Protein AF-A0A286URD8-F1 (afdb_monomer_lite)

InterPro domains:
  IPR019192 Large ribosomal subunit protein mL40 [PF09812] (79-132)
  IPR042831 Large ribosomal subunit protein mL40, fungi [PTHR39150] (61-133)

Foldseek 3Di:
DDDDDDDDDDDDDDDPPPPPPPPPPPPPPDDDPDDDDDVVVVVVCCLVPPDPPDPDQDPVRPDDPCVVVVCCVVDVDPVSVVVVVVVVVVVVVVVVVVVVVVVVVVVVVVVVVLVVCCVVPVVVSVVVPDDDDPPDDDPVNVVVVVVVVVVCPPVVVVVVVVVD

Sequence (164 aa):
MMFLTVSSSSRSGLPIKSFRPCKIFTRNAGRKPTGHADPQNEIIRRVLYPSNLRNKETPTGTWRPDVGRALKKAIPSKQAHETIERAWLLHERHLRWKRDEEANRKFECMRKAMSELERIDPVLFKEANRVEDPRKRTDVETELLKTLKAYLSSPFVQFIVLTY

Structure (mmCIF, N/CA/C/O backbone):
data_AF-A0A286URD8-F1
#
_entry.id   AF-A0A286URD8-F1
#
loop_
_atom_site.group_PDB
_atom_site.id
_atom_site.type_symbol
_atom_site.label_atom_id
_atom_site.label_alt_id
_atom_site.label_comp_id
_atom_site.label_asym_id
_atom_site.label_entity_id
_atom_site.label_seq_id
_atom_site.pdbx_PDB_ins_code
_atom_site.Cartn_x
_atom_site.Cartn_y
_atom_site.Cartn_z
_atom_site.occupancy
_atom_site.B_iso_or_equiv
_atom_site.auth_seq_id
_atom_site.auth_comp_id
_atom_site.auth_asym_id
_atom_site.auth_atom_id
_atom_site.pdbx_PDB_model_num
ATOM 1 N N . MET A 1 1 ? -39.458 3.918 -16.887 1.00 38.59 1 MET A N 1
ATOM 2 C CA . MET A 1 1 ? -38.336 3.725 -17.830 1.00 38.59 1 MET A CA 1
ATOM 3 C C . MET A 1 1 ? -37.567 5.033 -17.917 1.00 38.59 1 MET A C 1
ATOM 5 O O . MET A 1 1 ? -38.095 5.982 -18.473 1.00 38.59 1 MET A O 1
ATOM 9 N N . MET A 1 2 ? -36.390 5.127 -17.295 1.00 42.62 2 MET A N 1
ATOM 10 C CA . MET A 1 2 ? -35.526 6.309 -17.396 1.00 42.62 2 MET A CA 1
ATOM 11 C C . MET A 1 2 ? -34.317 5.947 -18.259 1.00 42.62 2 MET A C 1
ATOM 13 O O . MET A 1 2 ? -33.511 5.104 -17.873 1.00 42.62 2 MET A O 1
ATOM 17 N N . PHE A 1 3 ? -34.235 6.548 -19.444 1.00 40.81 3 PHE A N 1
ATOM 18 C CA . PHE A 1 3 ? -33.069 6.475 -20.316 1.00 40.81 3 PHE A CA 1
ATOM 19 C C . PHE A 1 3 ? -32.018 7.461 -19.802 1.00 40.81 3 PHE A C 1
ATOM 21 O O . PHE A 1 3 ? -32.261 8.666 -19.785 1.00 40.81 3 PHE A O 1
ATOM 28 N N . LEU A 1 4 ? -30.857 6.959 -19.381 1.00 46.72 4 LEU A N 1
ATOM 29 C CA . LEU A 1 4 ? -29.690 7.798 -19.128 1.00 46.72 4 LEU A CA 1
ATOM 30 C C . LEU A 1 4 ? -28.939 8.001 -20.443 1.00 46.72 4 LEU A C 1
ATOM 32 O O . LEU A 1 4 ? -28.480 7.054 -21.080 1.00 46.72 4 LEU A O 1
ATOM 36 N N . THR A 1 5 ? -28.855 9.261 -20.849 1.00 46.75 5 THR A N 1
ATOM 37 C CA . THR A 1 5 ? -28.105 9.744 -22.001 1.00 46.75 5 THR A CA 1
ATOM 38 C C . THR A 1 5 ? -26.606 9.677 -21.699 1.00 46.75 5 THR A C 1
ATOM 40 O O . THR A 1 5 ? -26.118 10.224 -20.712 1.00 46.75 5 THR A O 1
ATOM 43 N N . VAL A 1 6 ? -25.850 8.978 -22.547 1.00 48.81 6 VAL A N 1
ATOM 44 C CA . VAL A 1 6 ? -24.386 8.917 -22.454 1.00 48.81 6 VAL A CA 1
ATOM 45 C C . VAL A 1 6 ? -23.812 10.128 -23.188 1.00 48.81 6 VAL A C 1
ATOM 47 O O . VAL A 1 6 ? -23.838 10.187 -24.415 1.00 48.81 6 VAL A O 1
ATOM 50 N N . SER A 1 7 ? -23.290 11.099 -22.436 1.00 43.19 7 SER A N 1
ATOM 51 C CA . SER A 1 7 ? -22.532 12.233 -22.976 1.00 43.19 7 SER A CA 1
ATOM 52 C C . SER A 1 7 ? -21.247 11.751 -23.653 1.00 43.19 7 SER A C 1
ATOM 54 O O . SER A 1 7 ? -20.285 11.342 -22.999 1.00 43.19 7 SER A O 1
ATOM 56 N N . SER A 1 8 ? -21.216 11.835 -24.981 1.00 45.12 8 SER A N 1
ATOM 57 C CA . SER A 1 8 ? -20.032 11.632 -25.810 1.00 45.12 8 SER A CA 1
ATOM 58 C C . SER A 1 8 ? -19.054 12.796 -25.627 1.00 45.12 8 SER A C 1
ATOM 60 O O . SER A 1 8 ? -19.205 13.856 -26.232 1.00 45.12 8 SER A O 1
ATOM 62 N N . SER A 1 9 ? -18.038 12.610 -24.785 1.00 41.75 9 SER A N 1
ATOM 63 C CA . SER A 1 9 ? -16.943 13.570 -24.652 1.00 41.75 9 SER A CA 1
ATOM 64 C C . SER A 1 9 ? -15.924 13.334 -25.770 1.00 41.75 9 SER A C 1
ATOM 66 O O . SER A 1 9 ? -15.079 12.439 -25.708 1.00 41.75 9 SER A O 1
ATOM 68 N N . SER A 1 10 ? -16.052 14.125 -26.831 1.00 46.38 10 SER A N 1
ATOM 69 C CA . SER A 1 10 ? -15.124 14.224 -27.952 1.00 46.38 10 SER A CA 1
ATOM 70 C C . SER A 1 10 ? -13.738 14.656 -27.464 1.00 46.38 10 SER A C 1
ATOM 72 O O . SER A 1 10 ? -13.483 15.838 -27.239 1.00 46.38 10 SER A O 1
ATOM 74 N N . ARG A 1 11 ? -12.823 13.692 -27.302 1.00 49.22 11 ARG A N 1
ATOM 75 C CA . ARG A 1 11 ? -11.396 13.974 -27.108 1.00 49.22 11 ARG A CA 1
ATOM 76 C C . ARG A 1 11 ? -10.793 14.328 -28.460 1.00 49.22 11 ARG A C 1
ATOM 78 O O . ARG A 1 11 ? -10.484 13.449 -29.261 1.00 49.22 11 ARG A O 1
ATOM 85 N N . SER A 1 12 ? -10.656 15.625 -28.705 1.00 46.38 12 SER A N 1
ATOM 86 C CA . SER A 1 12 ? -9.842 16.167 -29.785 1.00 46.38 12 SER A CA 1
ATOM 87 C C . SER A 1 12 ? -8.437 15.561 -29.717 1.00 46.38 12 SER A C 1
ATOM 89 O O . SER A 1 12 ? -7.744 15.630 -28.699 1.00 46.38 12 SER A O 1
ATOM 91 N N . GLY A 1 13 ? -8.045 14.894 -30.803 1.00 46.22 13 GLY A N 1
ATOM 92 C CA . GLY A 1 13 ? -6.728 14.294 -30.950 1.00 46.22 13 GLY A CA 1
ATOM 93 C C . GLY A 1 13 ? -5.656 15.374 -30.899 1.00 46.22 13 GLY A C 1
ATOM 94 O O . GLY A 1 13 ? -5.596 16.246 -31.764 1.00 46.22 13 GLY A O 1
ATOM 95 N N . LEU A 1 14 ? -4.799 15.317 -29.882 1.00 52.09 14 LEU A N 1
ATOM 96 C CA . LEU A 1 14 ? -3.580 16.111 -29.870 1.00 52.09 14 LEU A CA 1
ATOM 97 C C . LEU A 1 14 ? -2.625 15.544 -30.931 1.00 52.09 14 LEU A C 1
ATOM 99 O O . LEU A 1 14 ? -2.430 14.325 -30.977 1.00 52.09 14 LEU A O 1
ATOM 103 N N . PRO A 1 15 ? -2.017 16.391 -31.779 1.00 51.84 15 PRO A N 1
ATOM 104 C CA . PRO A 1 15 ? -1.111 15.921 -32.812 1.00 51.84 15 PRO A CA 1
ATOM 105 C C . PRO A 1 15 ? 0.085 15.226 -32.162 1.00 51.84 15 PRO A C 1
ATOM 107 O O . PRO A 1 15 ? 0.726 15.772 -31.258 1.00 51.84 15 PRO A O 1
ATOM 110 N N . ILE A 1 16 ? 0.383 14.013 -32.637 1.00 53.53 16 ILE A N 1
ATOM 111 C CA . ILE A 1 16 ? 1.586 13.256 -32.285 1.00 53.53 16 ILE A CA 1
ATOM 112 C C . ILE A 1 16 ? 2.779 14.103 -32.725 1.00 53.53 16 ILE A C 1
ATOM 114 O O . ILE A 1 16 ? 3.174 14.114 -33.890 1.00 53.53 16 ILE A O 1
ATOM 118 N N . LYS A 1 17 ? 3.336 14.863 -31.781 1.00 51.38 17 LYS A N 1
ATOM 119 C CA . LYS A 1 17 ? 4.580 15.597 -31.973 1.00 51.38 17 LYS A CA 1
ATOM 120 C C . LYS A 1 17 ? 5.661 14.552 -32.209 1.00 51.38 17 LYS A C 1
ATOM 122 O O . LYS A 1 17 ? 6.013 13.802 -31.302 1.00 51.38 17 LYS A O 1
ATOM 127 N N . SER A 1 18 ? 6.170 14.486 -33.438 1.00 51.09 18 SER A N 1
ATOM 128 C CA . SER A 1 18 ? 7.400 13.765 -33.745 1.00 51.09 18 SER A CA 1
ATOM 129 C C . SER A 1 18 ? 8.447 14.166 -32.706 1.00 51.09 18 SER A C 1
ATOM 131 O O . SER A 1 18 ? 8.739 15.361 -32.583 1.00 51.09 18 SER A O 1
ATOM 133 N N . PHE A 1 19 ? 8.994 13.204 -31.962 1.00 47.72 19 PHE A N 1
ATOM 134 C CA . PHE A 1 19 ? 10.151 13.431 -31.101 1.00 47.72 19 PHE A CA 1
ATOM 135 C C . PHE A 1 19 ? 11.348 13.767 -31.995 1.00 47.72 19 PHE A C 1
ATOM 137 O O . PHE A 1 19 ? 12.169 12.919 -32.333 1.00 47.72 19 PHE A O 1
ATOM 144 N N . ARG A 1 20 ? 11.441 15.030 -32.414 1.00 51.72 20 ARG A N 1
ATOM 145 C CA . ARG A 1 20 ? 12.720 15.615 -32.783 1.00 51.72 20 ARG A CA 1
ATOM 146 C C . ARG A 1 20 ? 13.447 15.813 -31.457 1.00 51.72 20 ARG A C 1
ATOM 148 O O . ARG A 1 20 ? 12.916 16.547 -30.621 1.00 51.72 20 ARG A O 1
ATOM 155 N N . PRO A 1 21 ? 14.601 15.166 -31.214 1.00 51.78 21 PRO A N 1
ATOM 156 C CA . PRO A 1 21 ? 15.389 15.494 -30.041 1.00 51.78 21 PRO A CA 1
ATOM 157 C C . PRO A 1 21 ? 15.662 16.992 -30.109 1.00 51.78 21 PRO A C 1
ATOM 159 O O . PRO A 1 21 ? 16.216 17.491 -31.093 1.00 51.78 21 PRO A O 1
ATOM 162 N N . CYS A 1 22 ? 15.178 17.715 -29.102 1.00 42.69 22 CYS A N 1
ATOM 163 C CA . CYS A 1 22 ? 15.427 19.134 -28.980 1.00 42.69 22 CYS A CA 1
ATOM 164 C C . CYS A 1 22 ? 16.943 19.266 -28.834 1.00 42.69 22 CYS A C 1
ATOM 166 O O . CYS A 1 22 ? 17.502 18.939 -27.786 1.00 42.69 22 CYS A O 1
ATOM 168 N N . LYS A 1 23 ? 17.632 19.660 -29.912 1.00 51.75 23 LYS A N 1
ATOM 169 C CA . LYS A 1 23 ? 19.014 20.118 -29.818 1.00 51.75 23 LYS A CA 1
ATOM 170 C C . LYS A 1 23 ? 18.930 21.403 -29.011 1.00 51.75 23 LYS A C 1
ATOM 172 O O . LYS A 1 23 ? 18.685 22.469 -29.569 1.00 51.75 23 LYS A O 1
ATOM 177 N N . ILE A 1 24 ? 19.049 21.282 -27.692 1.00 45.44 24 ILE A N 1
ATOM 178 C CA . ILE A 1 24 ? 19.286 22.424 -26.824 1.00 45.44 24 ILE A CA 1
ATOM 179 C C . ILE A 1 24 ? 20.651 22.939 -27.264 1.00 45.44 24 ILE A C 1
ATOM 181 O O . ILE A 1 24 ? 21.691 22.418 -26.868 1.00 45.44 24 ILE A O 1
ATOM 185 N N . PHE A 1 25 ? 20.645 23.910 -28.176 1.00 46.88 25 PHE A N 1
ATOM 186 C CA . PHE A 1 25 ? 21.812 24.728 -28.423 1.00 46.88 25 PHE A CA 1
ATOM 187 C C . PHE A 1 25 ? 22.050 25.468 -27.117 1.00 46.88 25 PHE A C 1
ATOM 189 O O . PHE A 1 25 ? 21.331 26.412 -26.791 1.00 46.88 25 PHE A O 1
ATOM 196 N N . THR A 1 26 ? 23.029 25.011 -26.341 1.00 53.56 26 THR A N 1
ATOM 197 C CA . THR A 1 26 ? 23.605 25.809 -25.268 1.00 53.56 26 THR A CA 1
ATOM 198 C C . THR A 1 26 ? 24.193 27.046 -25.937 1.00 53.56 26 THR A C 1
ATOM 200 O O . THR A 1 26 ? 25.320 27.034 -26.430 1.00 53.56 26 THR A O 1
ATOM 203 N N . ARG A 1 27 ? 23.387 28.106 -26.055 1.00 45.78 27 ARG A N 1
ATOM 204 C CA . ARG A 1 27 ? 23.887 29.439 -26.360 1.00 45.78 27 ARG A CA 1
ATOM 205 C C . ARG A 1 27 ? 24.782 29.797 -25.185 1.00 45.78 27 ARG A C 1
ATOM 207 O O . ARG A 1 27 ? 24.289 30.076 -24.098 1.00 45.78 27 ARG A O 1
ATOM 214 N N . ASN A 1 28 ? 26.091 29.736 -25.406 1.00 51.06 28 ASN A N 1
ATOM 215 C CA . ASN A 1 28 ? 27.096 30.255 -24.490 1.00 51.06 28 ASN A CA 1
ATOM 216 C C . ASN A 1 28 ? 26.964 31.784 -24.473 1.00 51.06 28 ASN A C 1
ATOM 218 O O . ASN A 1 28 ? 27.736 32.501 -25.104 1.00 51.06 28 ASN A O 1
ATOM 222 N N . ALA A 1 29 ? 25.919 32.287 -23.822 1.00 45.09 29 ALA A N 1
ATOM 223 C CA . ALA A 1 29 ? 25.736 33.703 -23.596 1.00 45.09 29 ALA A CA 1
ATOM 224 C C . ALA A 1 29 ? 26.646 34.114 -22.434 1.00 45.09 29 ALA A C 1
ATOM 226 O O . ALA A 1 29 ? 26.348 33.862 -21.271 1.00 45.09 29 ALA A O 1
ATOM 227 N N . GLY A 1 30 ? 27.775 34.730 -22.788 1.00 50.31 30 GLY A N 1
ATOM 228 C CA . GLY A 1 30 ? 28.504 35.652 -21.926 1.00 50.31 30 GLY A CA 1
ATOM 229 C C . GLY A 1 30 ? 29.391 35.032 -20.848 1.00 50.31 30 GLY A C 1
ATOM 230 O O . GLY A 1 30 ? 29.070 35.093 -19.666 1.00 50.31 30 GLY A O 1
ATOM 231 N N . ARG A 1 31 ? 30.598 34.589 -21.214 1.00 48.91 31 ARG A N 1
ATOM 232 C CA . ARG A 1 31 ? 31.754 34.748 -20.318 1.00 48.91 31 ARG A CA 1
ATOM 233 C C . ARG A 1 31 ? 33.022 34.985 -21.129 1.00 48.91 31 ARG A C 1
ATOM 235 O O . ARG A 1 31 ? 33.365 34.197 -22.004 1.00 48.91 31 ARG A O 1
ATOM 242 N N . LYS A 1 32 ? 33.677 36.113 -20.846 1.00 46.66 32 LYS A N 1
ATOM 243 C CA . LYS A 1 32 ? 35.001 36.480 -21.365 1.00 46.66 32 LYS A CA 1
ATOM 244 C C . LYS A 1 32 ? 35.990 35.338 -21.053 1.00 46.66 32 LYS A C 1
ATOM 246 O O . LYS A 1 32 ? 35.903 34.791 -19.952 1.00 46.66 32 LYS A O 1
ATOM 251 N N . PRO A 1 33 ? 36.912 34.969 -21.961 1.00 52.16 33 PRO A N 1
ATOM 252 C CA . PRO A 1 33 ? 37.893 33.921 -21.711 1.00 52.16 33 PRO A CA 1
ATOM 253 C C . PRO A 1 33 ? 39.001 34.479 -20.813 1.00 52.16 33 PRO A C 1
ATOM 255 O O . PRO A 1 33 ? 40.071 34.860 -21.272 1.00 52.16 33 PRO A O 1
ATOM 258 N N . THR A 1 34 ? 38.733 34.582 -19.517 1.00 47.94 34 THR A N 1
ATOM 259 C CA . THR A 1 34 ? 39.783 34.794 -18.521 1.00 47.94 34 THR A CA 1
ATOM 260 C C . THR A 1 34 ? 40.290 33.427 -18.089 1.00 47.94 34 THR A C 1
ATOM 262 O O . THR A 1 34 ? 39.542 32.683 -17.462 1.00 47.94 34 THR A O 1
ATOM 265 N N . GLY A 1 35 ? 41.516 33.122 -18.526 1.00 56.75 35 GLY A N 1
ATOM 266 C CA . GLY A 1 35 ? 42.457 32.109 -18.038 1.00 56.75 35 GLY A CA 1
ATOM 267 C C . GLY A 1 35 ? 41.891 30.889 -17.314 1.00 56.75 35 GLY A C 1
ATOM 268 O O . GLY A 1 35 ? 41.419 31.005 -16.194 1.00 56.75 35 GLY A O 1
ATOM 269 N N . HIS A 1 36 ? 42.041 29.721 -17.943 1.00 59.03 36 HIS A N 1
ATOM 270 C CA . HIS A 1 36 ? 42.023 28.399 -17.309 1.00 59.03 36 HIS A CA 1
ATOM 271 C C . HIS A 1 36 ? 40.852 28.155 -16.336 1.00 59.03 36 HIS A C 1
ATOM 273 O O . HIS A 1 36 ? 40.966 28.330 -15.127 1.00 59.03 36 HIS A O 1
ATOM 279 N N . ALA A 1 37 ? 39.713 27.680 -16.855 1.00 62.81 37 ALA A N 1
ATOM 280 C CA . ALA A 1 37 ? 38.712 27.064 -15.988 1.00 62.81 37 ALA A CA 1
ATOM 281 C C . ALA A 1 37 ? 39.390 25.941 -15.188 1.00 62.81 37 ALA A C 1
ATOM 283 O O . ALA A 1 37 ? 40.056 25.090 -15.786 1.00 62.81 37 ALA A O 1
ATOM 284 N N . ASP A 1 38 ? 39.251 25.955 -13.857 1.00 77.50 38 ASP A N 1
ATOM 285 C CA . ASP A 1 38 ? 39.828 24.907 -13.018 1.00 77.50 38 ASP A CA 1
ATOM 286 C C . ASP A 1 38 ? 39.414 23.534 -13.557 1.00 77.50 38 ASP A C 1
ATOM 288 O O . ASP A 1 38 ? 38.218 23.303 -13.797 1.00 77.50 38 ASP A O 1
ATOM 292 N N . PRO A 1 39 ? 40.358 22.593 -13.721 1.00 81.69 39 PRO A N 1
ATOM 293 C CA . PRO A 1 39 ? 40.053 21.268 -14.253 1.00 81.69 39 PRO A CA 1
ATOM 294 C C . PRO A 1 39 ? 38.986 20.556 -13.409 1.00 81.69 39 PRO A C 1
ATOM 296 O O . PRO A 1 39 ? 38.150 19.832 -13.946 1.00 81.69 39 PRO A O 1
ATOM 299 N N . GLN A 1 40 ? 38.933 20.836 -12.103 1.00 79.81 40 GLN A N 1
ATOM 300 C CA . GLN A 1 40 ? 37.893 20.341 -11.199 1.00 79.81 40 GLN A CA 1
ATOM 301 C C . GLN A 1 40 ? 36.497 20.868 -11.557 1.00 79.81 40 GLN A C 1
ATOM 303 O O . GLN A 1 40 ? 35.546 20.090 -11.619 1.00 79.81 40 GLN A O 1
ATOM 308 N N . ASN A 1 41 ? 36.365 22.158 -11.874 1.00 83.00 41 ASN A N 1
ATOM 309 C CA . ASN A 1 41 ? 35.087 22.762 -12.254 1.00 83.00 41 ASN A CA 1
ATOM 310 C C . ASN A 1 41 ? 34.567 22.210 -13.588 1.00 83.00 41 ASN A C 1
ATOM 312 O O . ASN A 1 41 ? 33.356 22.073 -13.781 1.00 83.00 41 ASN A O 1
ATOM 316 N N . GLU A 1 42 ? 35.459 21.850 -14.512 1.00 79.62 42 GLU A N 1
ATOM 317 C CA . GLU A 1 42 ? 35.067 21.152 -15.735 1.00 79.62 42 GLU A CA 1
ATOM 318 C C . GL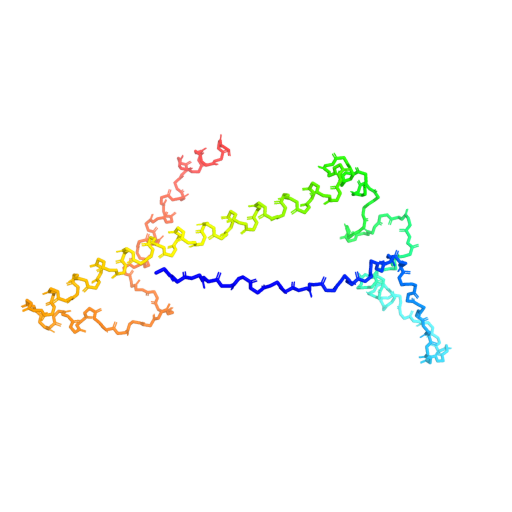U A 1 42 ? 34.654 19.700 -15.492 1.00 79.62 42 GLU A C 1
ATOM 320 O O . GLU A 1 42 ? 33.676 19.250 -16.088 1.00 79.62 42 GLU A O 1
ATOM 325 N N . ILE A 1 43 ? 35.358 18.974 -14.617 1.00 82.94 43 ILE A N 1
ATOM 326 C CA . ILE A 1 43 ? 35.004 17.599 -14.234 1.00 82.94 43 ILE A CA 1
ATOM 327 C C . ILE A 1 43 ? 33.624 17.581 -13.571 1.00 82.94 43 ILE A C 1
ATOM 329 O O . ILE A 1 43 ? 32.754 16.833 -14.010 1.00 82.94 43 ILE A O 1
ATOM 333 N N . ILE A 1 44 ? 33.381 18.460 -12.594 1.00 82.25 44 ILE A N 1
ATOM 334 C CA . ILE A 1 44 ? 32.084 18.588 -11.914 1.00 82.25 44 ILE A CA 1
ATOM 335 C C . ILE A 1 44 ? 30.978 18.899 -12.928 1.00 82.25 44 ILE A C 1
ATOM 337 O O . ILE A 1 44 ? 29.929 18.256 -12.922 1.00 82.25 44 ILE A O 1
ATOM 341 N N . ARG A 1 45 ? 31.220 19.824 -13.867 1.00 79.94 45 ARG A N 1
ATOM 342 C CA . ARG A 1 45 ? 30.249 20.154 -14.921 1.00 79.94 45 ARG A CA 1
ATOM 343 C C . ARG A 1 45 ? 29.957 18.959 -15.834 1.00 79.94 45 ARG A C 1
ATOM 345 O O . ARG A 1 45 ? 28.798 18.741 -16.171 1.00 79.94 45 ARG A O 1
ATOM 352 N N . ARG A 1 46 ? 30.977 18.179 -16.213 1.00 75.62 46 ARG A N 1
ATOM 353 C CA . ARG A 1 46 ? 30.831 16.967 -17.045 1.00 75.62 46 ARG A CA 1
ATOM 354 C C . ARG A 1 46 ? 30.098 15.836 -16.319 1.00 75.62 46 ARG A C 1
ATOM 356 O O . ARG A 1 46 ? 29.409 15.067 -16.981 1.00 75.62 46 ARG A O 1
ATOM 363 N N . VAL A 1 47 ? 30.242 15.734 -1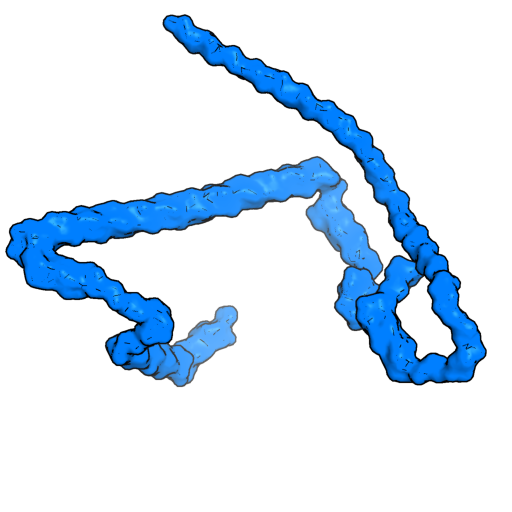4.998 1.00 78.81 47 VAL A N 1
ATOM 364 C CA . VAL A 1 47 ? 29.567 14.721 -14.169 1.00 78.81 47 VAL A CA 1
ATOM 365 C C . VAL A 1 47 ? 28.102 15.084 -13.924 1.00 78.81 47 VAL A C 1
ATOM 367 O O . VAL A 1 47 ? 27.233 14.234 -14.098 1.00 78.81 47 VAL A O 1
ATOM 370 N N . LEU A 1 48 ? 27.817 16.337 -13.556 1.00 78.88 48 LEU A N 1
ATOM 371 C CA . LEU A 1 48 ? 26.455 16.799 -13.256 1.00 78.88 48 LEU A CA 1
ATOM 372 C C . LEU A 1 48 ? 25.599 16.982 -14.514 1.00 78.88 48 LEU A C 1
ATOM 374 O O . LEU A 1 48 ? 24.393 16.752 -14.485 1.00 78.88 48 LEU A O 1
ATOM 378 N N . TYR A 1 49 ? 26.221 17.379 -15.624 1.00 76.38 49 TYR A N 1
ATOM 379 C CA . TYR A 1 49 ? 25.550 17.606 -16.900 1.00 76.38 49 TYR A CA 1
ATOM 380 C C . TYR A 1 49 ? 26.270 16.820 -17.999 1.00 76.38 49 TYR A C 1
ATOM 382 O O . TYR A 1 49 ? 26.982 17.410 -18.823 1.00 76.38 49 TYR A O 1
ATOM 390 N N . PRO A 1 50 ? 26.125 15.480 -18.020 1.00 69.75 50 PRO A N 1
ATOM 391 C CA . PRO A 1 50 ? 26.725 14.665 -19.062 1.00 69.75 50 PRO A CA 1
ATOM 392 C C . PRO A 1 50 ? 26.228 15.148 -20.428 1.00 69.75 50 PRO A C 1
ATOM 394 O O . PRO A 1 50 ? 25.035 15.365 -20.647 1.00 69.75 50 PRO A O 1
ATOM 397 N N . SER A 1 51 ? 27.153 15.353 -21.367 1.00 65.19 51 SER A N 1
ATOM 398 C CA . SER A 1 51 ? 26.808 15.788 -22.719 1.00 65.19 51 SER A CA 1
ATOM 399 C C . SER A 1 51 ? 25.975 14.698 -23.403 1.00 65.19 51 SER A C 1
ATOM 401 O O . SER A 1 51 ? 26.530 13.699 -23.860 1.00 65.19 51 SER A O 1
ATOM 403 N N . ASN A 1 52 ? 24.660 14.892 -23.509 1.00 59.34 52 ASN A N 1
ATOM 404 C CA . ASN A 1 52 ? 23.698 13.943 -24.098 1.00 59.34 52 ASN A CA 1
ATOM 405 C C . ASN A 1 52 ? 23.857 13.732 -25.629 1.00 59.34 52 ASN A C 1
ATOM 407 O O . ASN A 1 52 ? 22.909 13.368 -26.316 1.00 59.34 52 ASN A O 1
ATOM 411 N N . LEU A 1 53 ? 25.038 14.005 -26.197 1.00 55.62 53 LEU A N 1
ATOM 412 C CA . LEU A 1 53 ? 25.318 14.076 -27.638 1.00 55.62 53 LEU A CA 1
ATOM 413 C C . LEU A 1 53 ? 26.112 12.880 -28.190 1.00 55.62 53 LEU A C 1
ATOM 415 O O . LEU A 1 53 ? 26.549 12.929 -29.339 1.00 55.62 53 LEU A O 1
ATOM 419 N N . ARG A 1 54 ? 26.368 11.822 -27.412 1.00 54.88 54 ARG A N 1
ATOM 420 C CA . ARG A 1 54 ? 27.319 10.775 -27.820 1.00 54.88 54 ARG A CA 1
ATOM 421 C C . ARG A 1 54 ? 26.727 9.368 -27.836 1.00 54.88 54 ARG A C 1
ATOM 423 O O . ARG A 1 54 ? 26.152 8.913 -26.859 1.00 54.88 54 ARG A O 1
ATOM 430 N N . ASN A 1 55 ? 27.031 8.651 -28.921 1.00 56.91 55 ASN A N 1
ATOM 431 C CA . ASN A 1 55 ? 26.950 7.192 -29.091 1.00 56.91 55 ASN A CA 1
ATOM 432 C C . ASN A 1 55 ? 27.980 6.442 -28.211 1.00 56.91 55 ASN A C 1
ATOM 434 O O . ASN A 1 55 ? 28.600 5.484 -28.663 1.00 56.91 55 ASN A O 1
ATOM 438 N N . LYS A 1 56 ? 28.253 6.927 -26.996 1.00 58.50 56 LYS A N 1
ATOM 439 C CA . LYS A 1 56 ? 29.162 6.300 -26.030 1.00 58.50 56 LYS A CA 1
ATOM 440 C C . LYS A 1 56 ? 28.420 6.150 -24.711 1.00 58.50 56 LYS A C 1
ATOM 442 O O . LYS A 1 56 ? 27.632 7.024 -24.354 1.00 58.50 56 LYS A O 1
ATOM 447 N N . GLU A 1 57 ? 28.664 5.047 -24.021 1.00 59.53 57 GLU A N 1
ATOM 448 C CA . GLU A 1 57 ? 28.083 4.775 -22.709 1.00 59.53 57 GLU A CA 1
ATOM 449 C C . GLU A 1 57 ? 28.431 5.907 -21.741 1.00 59.53 57 GLU A C 1
ATOM 451 O O . GLU A 1 57 ? 29.585 6.333 -21.636 1.00 59.53 57 GLU A O 1
ATOM 456 N N . THR A 1 58 ? 27.419 6.451 -21.067 1.00 58.44 58 THR A N 1
ATOM 457 C CA . THR A 1 58 ? 27.658 7.453 -20.025 1.00 58.44 58 THR A CA 1
ATOM 458 C C . THR A 1 58 ? 28.241 6.767 -18.791 1.00 58.44 58 THR A C 1
ATOM 460 O O . THR A 1 58 ? 27.695 5.738 -18.388 1.00 58.44 58 THR A O 1
ATOM 463 N N . PRO A 1 59 ? 29.252 7.352 -18.123 1.00 61.34 59 PRO A N 1
ATOM 464 C CA . PRO A 1 59 ? 29.864 6.763 -16.926 1.00 61.34 59 PRO A CA 1
ATOM 465 C C . PRO A 1 59 ? 28.868 6.591 -15.765 1.00 61.34 59 PRO A C 1
ATOM 467 O O . PRO A 1 59 ? 29.025 5.697 -14.944 1.00 61.34 59 PRO A O 1
ATOM 470 N N . THR A 1 60 ? 27.800 7.390 -15.733 1.00 59.75 60 THR A N 1
ATOM 471 C CA . THR A 1 60 ? 26.718 7.325 -14.734 1.00 59.75 60 THR A CA 1
ATOM 472 C C . THR A 1 60 ? 25.619 6.308 -15.099 1.00 59.75 60 THR A C 1
ATOM 474 O O . THR A 1 60 ? 24.611 6.203 -14.411 1.00 59.75 60 THR A O 1
ATOM 477 N N . GLY A 1 61 ? 25.773 5.562 -16.201 1.00 61.12 61 GLY A N 1
ATOM 478 C CA . GLY A 1 61 ? 24.843 4.503 -16.615 1.00 61.12 61 GLY A CA 1
ATOM 479 C C . GLY A 1 61 ? 23.494 4.971 -17.181 1.00 61.12 61 GLY A C 1
ATOM 480 O O . GLY A 1 61 ? 22.676 4.127 -17.536 1.00 61.12 61 GLY A O 1
ATOM 481 N N . THR A 1 62 ? 23.265 6.283 -17.304 1.00 62.59 62 THR A N 1
ATOM 482 C CA . THR A 1 62 ? 22.010 6.889 -17.785 1.00 62.59 62 THR A CA 1
ATOM 483 C C . THR A 1 62 ? 21.679 6.538 -19.242 1.00 62.59 62 THR A C 1
ATOM 485 O O . THR A 1 62 ? 20.511 6.395 -19.592 1.00 62.59 62 THR A O 1
ATOM 488 N N . TRP A 1 63 ? 22.688 6.379 -20.101 1.00 65.19 63 TRP A N 1
ATOM 489 C CA . TRP A 1 63 ? 22.531 5.995 -21.503 1.00 65.19 63 TRP A CA 1
ATOM 490 C C . TRP A 1 63 ? 23.339 4.732 -21.811 1.00 65.19 63 TRP A C 1
ATOM 492 O O . TRP A 1 63 ? 24.571 4.737 -21.736 1.00 65.19 63 TRP A O 1
ATOM 502 N N . ARG A 1 64 ? 22.633 3.656 -22.180 1.00 68.81 64 ARG A N 1
ATOM 503 C CA . ARG A 1 64 ? 23.196 2.375 -22.631 1.00 68.81 64 ARG A CA 1
ATOM 504 C C . ARG A 1 64 ? 22.704 2.080 -24.054 1.00 68.81 64 ARG A C 1
ATOM 506 O O . ARG A 1 64 ? 21.490 2.113 -24.274 1.00 68.81 64 ARG A O 1
ATOM 513 N N . PRO A 1 65 ? 23.591 1.760 -25.012 1.00 72.94 65 PRO A N 1
ATOM 514 C CA . PRO A 1 65 ? 23.200 1.504 -26.402 1.00 72.94 65 PRO A CA 1
ATOM 515 C C . PRO A 1 65 ? 22.286 0.273 -26.540 1.00 72.94 65 PRO A C 1
ATOM 517 O O . PRO A 1 65 ? 21.415 0.237 -27.411 1.00 72.94 65 PRO A O 1
ATOM 520 N N . ASP A 1 66 ? 22.412 -0.692 -25.626 1.00 79.12 66 ASP A N 1
ATOM 521 C CA . ASP A 1 66 ? 21.641 -1.938 -25.639 1.00 79.12 66 ASP A CA 1
ATOM 522 C C . ASP A 1 66 ? 20.181 -1.768 -25.219 1.00 79.12 66 ASP A C 1
ATOM 524 O O . ASP A 1 66 ? 19.336 -2.582 -25.590 1.00 79.12 66 ASP A O 1
ATOM 528 N N . VAL A 1 67 ? 19.850 -0.701 -24.484 1.00 79.81 67 VAL A N 1
ATOM 529 C CA . VAL A 1 67 ? 18.495 -0.492 -23.947 1.00 79.81 67 VAL A CA 1
ATOM 530 C C . VAL A 1 67 ? 17.483 -0.342 -25.074 1.00 79.81 67 VAL A C 1
ATOM 532 O O . VAL A 1 67 ? 16.414 -0.937 -25.014 1.00 79.81 67 VAL A O 1
ATOM 535 N N . GLY A 1 68 ? 17.827 0.357 -26.158 1.00 79.81 68 GLY A N 1
ATOM 536 C CA . GLY A 1 68 ? 16.940 0.467 -27.318 1.00 79.81 68 GLY A CA 1
ATOM 537 C C . GLY A 1 68 ? 16.663 -0.883 -27.992 1.00 79.81 68 GLY A C 1
ATOM 538 O O . GLY A 1 68 ? 15.541 -1.135 -28.434 1.00 79.81 68 GLY A O 1
ATOM 539 N N .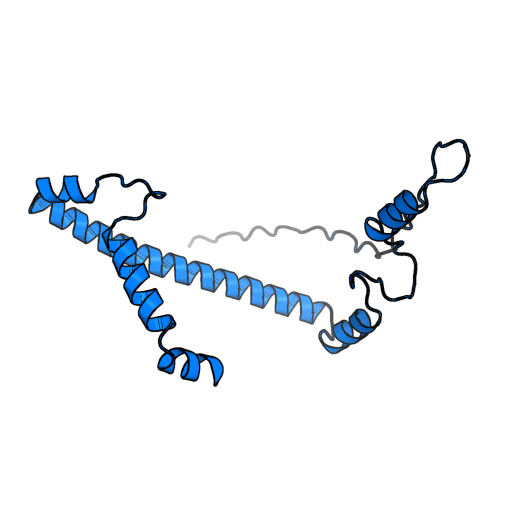 ARG A 1 69 ? 17.664 -1.773 -28.049 1.00 83.19 69 ARG A N 1
ATOM 540 C CA . ARG A 1 69 ? 17.520 -3.126 -28.612 1.00 83.19 69 ARG A CA 1
ATOM 541 C C . ARG A 1 69 ? 16.727 -4.037 -27.676 1.00 83.19 69 ARG A C 1
ATOM 543 O O . ARG A 1 69 ? 15.845 -4.758 -28.135 1.00 83.19 69 ARG A O 1
ATOM 550 N N . ALA A 1 70 ? 17.006 -3.967 -26.378 1.00 84.44 70 ALA A N 1
ATOM 551 C CA . ALA A 1 70 ? 16.311 -4.720 -25.343 1.00 84.44 70 ALA A CA 1
ATOM 552 C C . ALA A 1 70 ? 14.833 -4.315 -25.242 1.00 84.44 70 ALA A C 1
ATOM 554 O O . ALA A 1 70 ? 13.969 -5.186 -25.218 1.00 84.44 70 ALA A O 1
ATOM 555 N N . LEU A 1 71 ? 14.530 -3.012 -25.284 1.00 83.69 71 LEU A N 1
ATOM 556 C CA . LEU A 1 71 ? 13.159 -2.499 -25.272 1.00 83.69 71 LEU A CA 1
ATOM 557 C C . LEU A 1 71 ? 12.365 -2.976 -26.487 1.00 83.69 71 LEU A C 1
ATOM 559 O O . LEU A 1 71 ? 11.245 -3.438 -26.321 1.00 83.69 71 LEU A O 1
ATOM 563 N N . LYS A 1 72 ? 12.946 -2.940 -27.693 1.00 84.75 72 LYS A N 1
ATOM 564 C CA . LYS A 1 72 ? 12.288 -3.472 -28.903 1.00 84.75 72 LYS A CA 1
ATOM 565 C C . LYS A 1 72 ? 12.060 -4.986 -28.844 1.00 84.75 72 LYS A C 1
ATOM 567 O O . LYS A 1 72 ? 11.087 -5.471 -29.405 1.00 84.75 72 LYS A O 1
ATOM 572 N N . LYS A 1 73 ? 12.953 -5.734 -28.184 1.00 86.44 73 LYS A N 1
ATOM 573 C CA . LYS A 1 73 ? 12.795 -7.182 -27.972 1.00 86.44 73 LYS A CA 1
ATOM 574 C C . LYS A 1 73 ? 11.693 -7.490 -26.953 1.00 86.44 73 LYS A C 1
ATOM 576 O O . LYS A 1 73 ? 10.943 -8.437 -27.150 1.00 86.44 73 LYS A O 1
ATOM 581 N N . ALA A 1 74 ? 11.615 -6.712 -25.876 1.00 85.19 74 ALA A N 1
ATOM 582 C CA . ALA A 1 74 ? 10.634 -6.896 -24.809 1.00 85.19 74 ALA A CA 1
ATOM 583 C C . ALA A 1 74 ? 9.239 -6.368 -25.184 1.00 85.19 74 ALA A C 1
ATOM 585 O O . ALA A 1 74 ? 8.231 -6.930 -24.766 1.00 85.19 74 ALA A O 1
ATOM 586 N N . ILE A 1 75 ? 9.176 -5.294 -25.974 1.00 84.31 75 ILE A N 1
ATOM 587 C CA . ILE A 1 75 ? 7.946 -4.605 -26.363 1.00 84.31 75 ILE A CA 1
ATOM 588 C C . ILE A 1 75 ? 7.863 -4.586 -27.895 1.00 84.31 75 ILE A C 1
ATOM 590 O O . ILE A 1 75 ? 8.492 -3.740 -28.537 1.00 84.31 75 ILE A O 1
ATOM 594 N N . PRO A 1 76 ? 7.069 -5.486 -28.501 1.00 82.25 76 PRO A N 1
ATOM 595 C CA . PRO A 1 76 ? 6.988 -5.601 -29.955 1.00 82.25 76 PRO A CA 1
ATOM 596 C C . PRO A 1 76 ? 6.225 -4.435 -30.605 1.00 82.25 76 PRO A C 1
ATOM 598 O O . PRO A 1 76 ? 6.511 -4.080 -31.747 1.00 82.25 76 PRO A O 1
ATOM 601 N N . SER A 1 77 ? 5.261 -3.817 -29.902 1.00 90.19 77 SER A N 1
ATOM 602 C CA . SER A 1 77 ? 4.463 -2.698 -30.423 1.00 90.19 77 SER A CA 1
ATOM 603 C C . SER A 1 77 ? 4.051 -1.691 -29.343 1.00 90.19 77 SER A C 1
ATOM 605 O O . SER A 1 77 ? 3.922 -2.023 -28.163 1.00 90.19 77 SER A O 1
ATOM 607 N N . LYS A 1 78 ?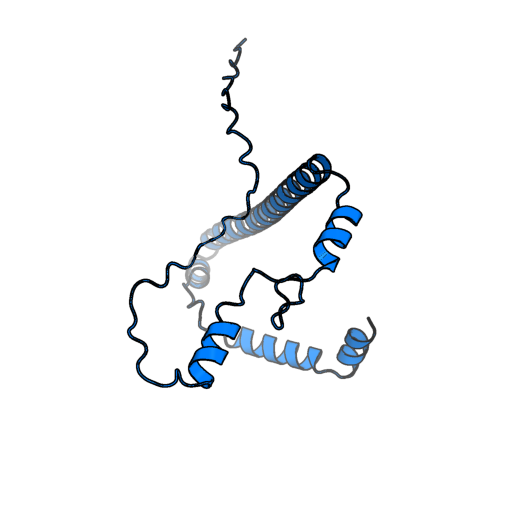 3.781 -0.445 -29.760 1.00 88.62 78 LYS A N 1
ATOM 608 C CA . LYS A 1 78 ? 3.274 0.615 -28.870 1.00 88.62 78 LYS A CA 1
ATOM 609 C C . LYS A 1 78 ? 1.922 0.244 -28.248 1.00 88.62 78 LYS A C 1
ATOM 611 O O . LYS A 1 78 ? 1.689 0.493 -27.073 1.00 88.62 78 LYS A O 1
ATOM 616 N N . GLN A 1 79 ? 1.055 -0.402 -29.022 1.00 91.75 79 GLN A N 1
ATOM 617 C CA . GLN A 1 79 ? -0.253 -0.851 -28.549 1.00 91.75 79 GLN A CA 1
ATOM 618 C C . GLN A 1 79 ? -0.135 -1.924 -27.455 1.00 91.75 79 GLN A C 1
ATOM 620 O O . GLN A 1 79 ? -0.912 -1.914 -26.498 1.00 91.75 79 GLN A O 1
ATOM 625 N N . ALA A 1 80 ? 0.843 -2.832 -27.569 1.00 91.75 80 ALA A N 1
ATOM 626 C CA . ALA A 1 80 ? 1.115 -3.830 -26.537 1.00 91.75 80 ALA A CA 1
ATOM 627 C C . ALA A 1 80 ? 1.568 -3.159 -25.233 1.00 91.75 80 ALA A C 1
ATOM 629 O O . ALA A 1 80 ? 1.033 -3.472 -24.174 1.00 91.75 80 ALA A O 1
ATOM 630 N N . HIS A 1 81 ? 2.471 -2.179 -25.321 1.00 91.56 81 HIS A N 1
ATOM 631 C CA . HIS A 1 81 ? 2.901 -1.382 -24.172 1.00 91.56 81 HIS A CA 1
ATOM 632 C C . HIS A 1 81 ? 1.730 -0.686 -23.469 1.00 91.56 81 HIS A C 1
ATOM 634 O O . HIS A 1 81 ? 1.524 -0.909 -22.281 1.00 91.56 81 HIS A O 1
ATOM 640 N N . GLU A 1 82 ? 0.901 0.054 -24.210 1.00 94.69 82 GLU A N 1
ATOM 641 C CA . GLU A 1 82 ? -0.272 0.743 -23.648 1.00 94.69 82 GLU A CA 1
ATOM 642 C C . GLU A 1 82 ? -1.260 -0.237 -22.989 1.00 94.69 82 GLU A C 1
ATOM 644 O O . GLU A 1 82 ? -1.931 0.088 -22.011 1.00 94.69 82 GLU A O 1
ATOM 649 N N . THR A 1 83 ? -1.369 -1.457 -23.515 1.00 95.88 83 THR A N 1
ATOM 650 C CA . THR A 1 83 ? -2.256 -2.484 -22.955 1.00 95.88 83 THR A CA 1
ATOM 651 C C . THR A 1 83 ? -1.701 -3.064 -21.659 1.00 95.88 83 THR A C 1
ATOM 653 O O . THR A 1 83 ? -2.450 -3.187 -20.691 1.00 95.88 83 THR A O 1
ATOM 656 N N . ILE A 1 84 ? -0.399 -3.357 -21.619 1.00 94.00 84 ILE A N 1
ATOM 657 C CA . ILE A 1 84 ? 0.294 -3.811 -20.408 1.00 94.00 84 ILE A CA 1
ATOM 658 C C . ILE A 1 84 ? 0.189 -2.742 -19.315 1.00 94.00 84 ILE A C 1
ATOM 660 O O . ILE A 1 84 ? -0.183 -3.061 -18.189 1.00 94.00 84 ILE A O 1
ATOM 664 N N . GLU A 1 85 ? 0.426 -1.472 -19.649 1.00 95.31 85 GLU A N 1
ATOM 665 C CA . GLU A 1 85 ? 0.307 -0.364 -18.697 1.00 95.31 85 GLU A CA 1
ATOM 666 C C . GLU A 1 85 ? -1.111 -0.231 -18.142 1.00 95.31 85 GLU A C 1
ATOM 668 O O . GLU A 1 85 ? -1.298 -0.133 -16.929 1.00 95.31 85 GLU A O 1
ATOM 673 N N . ARG A 1 86 ? -2.135 -0.281 -19.003 1.00 97.50 86 ARG A N 1
ATOM 674 C CA . ARG A 1 86 ? -3.532 -0.229 -18.548 1.00 97.50 86 ARG A CA 1
ATOM 675 C C . ARG A 1 86 ? -3.879 -1.393 -17.624 1.00 97.50 86 ARG A C 1
ATOM 677 O O . ARG A 1 86 ? -4.534 -1.173 -16.607 1.00 97.50 86 ARG A O 1
ATOM 684 N N . ALA A 1 87 ? -3.448 -2.608 -17.962 1.00 97.50 87 ALA A N 1
ATOM 685 C CA . ALA A 1 87 ? -3.676 -3.788 -17.133 1.00 97.50 87 ALA A CA 1
ATOM 686 C C . ALA A 1 87 ? -2.975 -3.663 -15.772 1.00 97.50 87 ALA A C 1
ATOM 688 O O . ALA A 1 87 ? -3.577 -3.964 -14.741 1.00 97.50 87 ALA A O 1
ATOM 689 N N . TRP A 1 88 ? -1.742 -3.155 -15.758 1.00 96.94 88 TRP A N 1
ATOM 690 C CA . TRP A 1 88 ? -0.978 -2.923 -14.537 1.00 96.94 88 TRP A CA 1
ATOM 691 C C . TRP A 1 88 ? -1.636 -1.879 -13.628 1.00 96.94 88 TRP A C 1
ATOM 693 O O . TRP A 1 88 ? -1.894 -2.153 -12.459 1.00 96.94 88 TRP A O 1
ATOM 703 N N . LEU A 1 89 ? -2.012 -0.719 -14.169 1.00 97.69 89 LEU A N 1
ATOM 704 C CA . LEU A 1 89 ? -2.693 0.330 -13.402 1.00 97.69 89 LEU A CA 1
ATOM 705 C C . LEU A 1 89 ? -4.048 -0.137 -12.849 1.00 97.69 89 LEU A C 1
ATOM 707 O O . LEU A 1 89 ? -4.453 0.255 -11.751 1.00 97.69 89 LEU A O 1
ATOM 711 N N . LEU A 1 90 ? -4.765 -0.981 -13.597 1.00 98.19 90 LEU A N 1
ATOM 712 C CA . LEU A 1 90 ? -5.995 -1.606 -13.117 1.00 98.19 90 LEU A CA 1
ATOM 713 C C . LEU A 1 90 ? -5.712 -2.584 -11.967 1.00 98.19 90 LEU A C 1
ATOM 715 O O . LEU A 1 90 ? -6.430 -2.579 -10.968 1.00 98.19 90 LEU A O 1
ATOM 719 N N . HIS A 1 91 ? -4.651 -3.385 -12.072 1.00 97.88 91 HIS A N 1
ATOM 720 C CA . HIS A 1 91 ? -4.228 -4.291 -11.008 1.00 97.88 91 HIS A CA 1
ATOM 721 C C . HIS A 1 91 ? -3.832 -3.537 -9.731 1.00 97.88 91 HIS A C 1
ATOM 723 O O . HIS A 1 91 ? -4.333 -3.859 -8.653 1.00 97.88 91 HIS A O 1
ATOM 729 N N . GLU A 1 92 ? -3.015 -2.488 -9.839 1.00 98.12 92 GLU A N 1
ATOM 730 C CA . GLU A 1 92 ? -2.642 -1.636 -8.703 1.00 98.12 92 GLU A CA 1
ATOM 731 C C . GLU A 1 92 ? -3.867 -1.010 -8.029 1.00 98.12 92 GLU A C 1
ATOM 733 O O . GLU A 1 92 ? -3.942 -0.939 -6.797 1.00 98.12 92 GLU A O 1
ATOM 738 N N . ARG A 1 93 ? -4.860 -0.592 -8.823 1.00 98.12 93 ARG A N 1
ATOM 739 C CA . ARG A 1 93 ? -6.138 -0.097 -8.303 1.00 98.12 93 ARG A CA 1
ATOM 740 C C . ARG A 1 93 ? -6.869 -1.172 -7.506 1.00 98.12 93 ARG A C 1
ATOM 742 O O . ARG A 1 93 ? -7.302 -0.892 -6.393 1.00 98.12 93 ARG A O 1
ATOM 749 N N . HIS A 1 94 ? -6.977 -2.391 -8.033 1.00 98.31 94 HIS A N 1
ATOM 750 C CA . HIS A 1 94 ? -7.599 -3.500 -7.309 1.00 98.31 94 HIS A CA 1
ATOM 751 C C . HIS A 1 94 ? -6.845 -3.845 -6.021 1.00 98.31 94 HIS A C 1
ATOM 753 O O . HIS A 1 94 ? -7.477 -4.115 -5.004 1.00 98.31 94 HIS A O 1
ATOM 759 N N . LEU A 1 95 ? -5.510 -3.795 -6.024 1.00 98.06 95 LEU A N 1
ATOM 760 C CA . LEU A 1 95 ? -4.714 -3.991 -4.809 1.00 98.06 95 LEU A CA 1
ATOM 761 C C . LEU A 1 95 ? -4.991 -2.913 -3.762 1.00 98.06 95 LEU A C 1
ATOM 763 O O . LEU A 1 95 ? -5.053 -3.223 -2.574 1.00 98.06 95 LEU A O 1
ATOM 767 N N . ARG A 1 96 ? -5.157 -1.657 -4.187 1.00 97.62 96 ARG A N 1
ATOM 768 C CA . ARG A 1 96 ? -5.546 -0.570 -3.285 1.00 97.62 96 ARG A CA 1
ATOM 769 C C . ARG A 1 96 ? -6.923 -0.835 -2.685 1.00 97.62 96 ARG A C 1
ATOM 771 O O . ARG A 1 96 ? -7.040 -0.848 -1.471 1.00 97.62 96 ARG A O 1
ATOM 778 N N . TRP A 1 97 ? -7.914 -1.156 -3.514 1.00 98.06 97 TRP A N 1
ATOM 779 C CA . TRP A 1 97 ? -9.269 -1.453 -3.045 1.00 98.06 97 TRP A CA 1
ATOM 780 C C . TRP A 1 97 ? -9.333 -2.636 -2.084 1.00 98.06 97 TRP A C 1
ATOM 782 O O . TRP A 1 97 ? -10.032 -2.550 -1.085 1.00 98.06 97 TRP A O 1
ATOM 792 N N . LYS A 1 98 ? -8.572 -3.708 -2.334 1.00 97.75 98 LYS A N 1
ATOM 793 C CA . LYS A 1 98 ? -8.483 -4.841 -1.402 1.00 97.75 98 LYS A CA 1
ATOM 794 C C . LYS A 1 98 ? -7.925 -4.418 -0.045 1.00 97.75 98 LYS A C 1
ATOM 796 O O . LYS A 1 98 ? -8.496 -4.762 0.983 1.00 97.75 98 LYS A O 1
ATOM 801 N N . ARG A 1 99 ? -6.840 -3.636 -0.039 1.00 97.81 99 ARG A N 1
ATOM 802 C CA . ARG A 1 99 ? -6.254 -3.107 1.202 1.00 97.81 99 ARG A CA 1
ATOM 803 C C . ARG A 1 99 ? -7.223 -2.185 1.942 1.00 97.81 99 ARG A C 1
ATOM 805 O O . ARG A 1 99 ? -7.340 -2.297 3.158 1.00 97.81 99 ARG A O 1
ATOM 812 N N . ASP A 1 100 ? -7.936 -1.329 1.217 1.00 97.81 100 ASP A N 1
ATOM 813 C CA . ASP A 1 100 ? -8.932 -0.422 1.793 1.00 97.81 100 ASP A CA 1
ATOM 814 C C . ASP A 1 100 ? -10.131 -1.201 2.357 1.00 97.81 100 ASP A C 1
ATOM 816 O O . ASP A 1 100 ? -10.609 -0.900 3.446 1.00 97.81 100 ASP A O 1
ATOM 820 N N . GLU A 1 101 ? -10.593 -2.249 1.670 1.00 98.00 101 GLU A N 1
ATOM 821 C CA . GLU A 1 101 ? -11.669 -3.118 2.151 1.00 98.00 101 GLU A CA 1
ATOM 822 C C . GLU A 1 101 ? -11.263 -3.870 3.424 1.00 98.00 101 GLU A C 1
ATOM 824 O O . GLU A 1 101 ? -12.019 -3.900 4.395 1.00 98.00 101 GLU A O 1
ATOM 829 N N . GLU A 1 102 ? -10.059 -4.442 3.461 1.00 97.50 102 GLU A N 1
ATOM 830 C CA . GLU A 1 102 ? -9.525 -5.088 4.662 1.00 97.50 102 GLU A CA 1
ATOM 831 C C . GLU A 1 102 ? -9.382 -4.101 5.828 1.00 97.50 102 GLU A C 1
ATOM 833 O O . GLU A 1 102 ? -9.738 -4.436 6.961 1.00 97.50 102 GLU A O 1
ATOM 838 N N . ALA 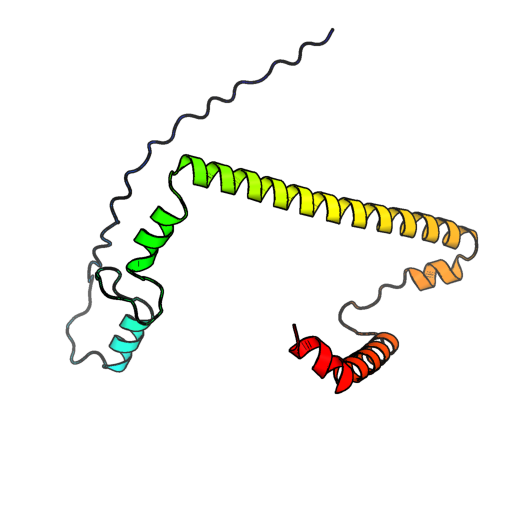A 1 103 ? -8.896 -2.884 5.566 1.00 97.12 103 ALA A N 1
ATOM 839 C CA . ALA A 1 103 ? -8.801 -1.827 6.568 1.00 97.12 103 ALA A CA 1
ATOM 840 C C . ALA A 1 103 ? -10.189 -1.429 7.093 1.00 97.12 103 ALA A C 1
ATOM 842 O O . ALA A 1 103 ? -10.383 -1.359 8.306 1.00 97.12 103 ALA A O 1
ATOM 843 N N . ASN A 1 104 ? -11.171 -1.270 6.204 1.00 98.00 104 ASN A N 1
ATOM 844 C CA . ASN A 1 104 ? -12.552 -0.962 6.568 1.00 98.00 104 ASN A CA 1
ATOM 845 C C . ASN A 1 104 ? -13.179 -2.076 7.412 1.00 98.00 104 ASN A C 1
ATOM 847 O O . ASN A 1 104 ? -13.811 -1.789 8.423 1.00 98.00 104 ASN A O 1
ATOM 851 N N . ARG A 1 105 ? -12.965 -3.353 7.065 1.00 97.75 105 ARG A N 1
ATOM 852 C CA . ARG A 1 105 ? -13.451 -4.491 7.867 1.00 97.75 105 ARG A CA 1
ATOM 853 C C . ARG A 1 105 ? -12.870 -4.477 9.282 1.00 97.75 105 ARG A C 1
ATOM 855 O O . ARG A 1 105 ? -13.608 -4.669 10.248 1.00 97.75 105 ARG A O 1
ATOM 862 N N . LYS A 1 106 ? -11.561 -4.231 9.412 1.00 97.12 106 LYS A N 1
ATOM 863 C CA . LYS A 1 106 ? -10.884 -4.124 10.716 1.00 97.12 106 LYS A CA 1
ATOM 864 C C . LYS A 1 106 ? -11.413 -2.937 11.519 1.00 97.12 106 LYS A C 1
ATOM 866 O O . LYS A 1 106 ? -11.711 -3.091 12.699 1.00 97.12 106 LYS A O 1
ATOM 871 N N . PHE A 1 107 ? -11.587 -1.791 10.867 1.00 97.50 107 PHE A N 1
ATOM 872 C CA . PHE A 1 107 ? -12.124 -0.584 11.487 1.00 97.50 107 PHE A CA 1
ATOM 873 C C . PHE A 1 107 ? -13.568 -0.770 11.966 1.00 97.50 107 PHE A C 1
ATOM 875 O O . PHE A 1 107 ? -13.894 -0.392 13.085 1.00 97.50 107 PHE A O 1
ATOM 882 N N . GLU A 1 108 ? -14.425 -1.411 11.170 1.00 97.81 108 GLU A N 1
ATOM 883 C CA . GLU A 1 108 ? -15.805 -1.719 11.557 1.00 97.81 108 GLU A CA 1
ATOM 884 C C . GLU A 1 108 ? -15.873 -2.658 12.763 1.00 97.81 108 GLU A C 1
ATOM 886 O O . GLU A 1 108 ? -16.666 -2.436 13.677 1.00 97.81 108 GLU A O 1
ATOM 891 N N . CYS A 1 109 ? -15.021 -3.686 12.797 1.00 97.50 109 CYS A N 1
ATOM 892 C CA . CYS A 1 109 ? -14.910 -4.576 13.951 1.00 97.50 109 CYS A CA 1
ATOM 893 C C . CYS A 1 109 ? -14.464 -3.810 15.208 1.00 97.50 109 CYS A C 1
ATOM 895 O O . CYS A 1 109 ? -15.116 -3.893 16.247 1.00 97.50 109 CYS A O 1
ATOM 897 N N . MET A 1 110 ? -13.412 -2.995 15.088 1.00 95.69 110 MET A N 1
ATOM 898 C CA . MET A 1 110 ? -12.906 -2.148 16.171 1.00 95.69 110 MET A CA 1
ATOM 899 C C . MET A 1 110 ? -13.977 -1.180 16.684 1.00 95.69 110 MET A C 1
ATOM 901 O O . MET A 1 110 ? -14.171 -1.054 17.889 1.00 95.69 110 MET A O 1
ATOM 905 N N . ARG A 1 111 ? -14.714 -0.527 15.779 1.00 96.62 111 ARG A N 1
ATOM 906 C CA . ARG A 1 111 ? -15.792 0.402 16.131 1.00 96.62 111 ARG A CA 1
ATOM 907 C C . ARG A 1 111 ? -16.894 -0.297 16.920 1.00 96.62 111 ARG A C 1
ATOM 909 O O . ARG A 1 111 ? -17.319 0.229 17.942 1.00 96.62 111 ARG A O 1
ATOM 916 N N . LYS A 1 112 ? -17.327 -1.483 16.476 1.00 97.31 112 LYS A N 1
ATOM 917 C CA . LYS A 1 112 ? -18.321 -2.292 17.199 1.00 97.31 112 LYS A CA 1
ATOM 918 C C . LYS A 1 112 ? -17.837 -2.649 18.602 1.00 97.31 112 LYS A C 1
ATOM 920 O O . LYS A 1 112 ? -18.566 -2.405 19.556 1.00 97.31 112 LYS A O 1
ATOM 925 N N . ALA A 1 113 ? -16.603 -3.138 18.724 1.00 96.06 113 ALA A N 1
ATOM 926 C CA . ALA A 1 113 ? -16.008 -3.476 20.014 1.00 96.06 113 ALA A CA 1
ATOM 927 C C . ALA A 1 113 ? -15.941 -2.260 20.957 1.00 96.06 113 ALA A C 1
ATOM 929 O O . ALA A 1 113 ? -16.314 -2.3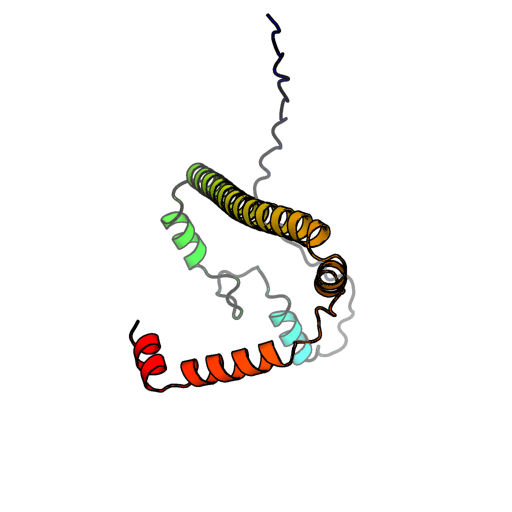63 22.120 1.00 96.06 113 ALA A O 1
ATOM 930 N N . MET A 1 114 ? -15.544 -1.087 20.454 1.00 95.50 114 MET A N 1
ATOM 931 C CA . MET A 1 114 ? -15.499 0.143 21.256 1.00 95.50 114 MET A CA 1
ATOM 932 C C . MET A 1 114 ? -16.893 0.616 21.689 1.00 95.50 114 MET A C 1
ATOM 934 O O . MET A 1 114 ? -17.057 1.043 22.828 1.00 95.50 114 MET A O 1
ATOM 938 N N . SER A 1 115 ? -17.907 0.501 20.823 1.00 95.81 115 SER A N 1
ATOM 939 C CA . SER A 1 115 ? -19.298 0.813 21.183 1.00 95.81 115 SER A CA 1
ATOM 940 C C . SER A 1 115 ? -19.879 -0.147 22.224 1.00 95.81 115 SER A C 1
ATOM 942 O O . SER A 1 115 ? -20.725 0.253 23.020 1.00 95.81 115 SER A O 1
ATOM 944 N N . GLU A 1 116 ? -19.471 -1.417 22.221 1.00 96.38 116 GLU A N 1
ATOM 945 C CA . GLU A 1 116 ? -19.840 -2.370 23.273 1.00 96.38 116 GLU A CA 1
ATOM 946 C C . GLU A 1 116 ? -19.116 -2.056 24.584 1.00 96.38 116 GLU A C 1
ATOM 948 O O . GLU A 1 116 ? -19.750 -2.030 25.638 1.00 96.38 116 GLU A O 1
ATOM 953 N N . LEU A 1 117 ? -17.822 -1.736 24.513 1.00 95.19 117 LEU A N 1
ATOM 954 C CA . LEU A 1 117 ? -17.022 -1.380 25.679 1.00 95.19 117 LEU A CA 1
ATOM 955 C C . LEU A 1 117 ? -17.567 -0.138 26.392 1.00 95.19 117 LEU A C 1
ATOM 957 O O . LEU A 1 117 ? -17.696 -0.152 27.609 1.00 95.19 117 LEU A O 1
ATOM 961 N N . GLU A 1 118 ? -17.960 0.893 25.643 1.00 94.44 118 GLU A N 1
ATOM 962 C CA . GLU A 1 118 ? -18.566 2.112 26.191 1.00 94.44 118 GLU A CA 1
ATOM 963 C C . GLU A 1 118 ? -19.816 1.825 27.040 1.00 94.44 118 GLU A C 1
ATOM 965 O O . GLU A 1 118 ? -20.063 2.503 28.037 1.00 94.44 118 GLU A O 1
ATOM 970 N N . ARG A 1 119 ? -20.597 0.801 26.668 1.00 95.00 119 ARG A N 1
ATOM 971 C CA . ARG A 1 119 ? -21.815 0.408 27.392 1.00 95.00 119 ARG A CA 1
ATOM 972 C C . ARG A 1 119 ? -21.523 -0.390 28.659 1.00 95.00 119 ARG A C 1
ATOM 974 O O . ARG A 1 119 ? -22.307 -0.307 29.599 1.00 95.00 119 ARG A O 1
ATOM 981 N N . ILE A 1 120 ? -20.462 -1.196 28.653 1.00 96.44 120 ILE A N 1
ATOM 982 C CA . ILE A 1 120 ? -20.111 -2.089 29.765 1.00 96.44 120 ILE A CA 1
ATOM 983 C C . ILE A 1 120 ? -19.274 -1.338 30.803 1.00 96.44 120 ILE A C 1
ATOM 985 O O . ILE A 1 120 ? -19.616 -1.350 31.983 1.00 96.44 120 ILE A O 1
ATOM 989 N N . ASP A 1 121 ? -18.197 -0.682 30.363 1.00 95.56 121 ASP A N 1
ATOM 990 C CA . ASP A 1 121 ? -17.259 0.027 31.230 1.00 95.56 121 ASP A CA 1
ATOM 991 C C . ASP A 1 121 ? -16.785 1.357 30.599 1.00 95.56 121 ASP A C 1
ATOM 993 O O . ASP A 1 121 ? -15.873 1.388 29.759 1.00 95.56 121 ASP A O 1
ATOM 997 N N . PRO A 1 122 ? -17.356 2.495 31.033 1.00 93.12 122 PRO A N 1
ATOM 998 C CA . PRO A 1 122 ? -16.983 3.805 30.516 1.00 93.12 122 PRO A CA 1
ATOM 999 C C . PRO A 1 122 ? -15.605 4.278 31.002 1.00 93.12 122 PRO A C 1
ATOM 1001 O O . PRO A 1 122 ? -15.044 5.205 30.412 1.00 93.12 122 PRO A O 1
ATOM 1004 N N . VAL A 1 123 ? -15.054 3.702 32.079 1.00 93.94 123 VAL A N 1
ATOM 1005 C CA . VAL A 1 123 ? -13.710 4.043 32.569 1.00 93.94 123 VAL A CA 1
ATOM 1006 C C . VAL A 1 123 ? -12.673 3.455 31.620 1.00 93.94 123 VAL A C 1
ATOM 1008 O O . VAL A 1 123 ? -11.824 4.194 31.118 1.00 93.94 123 VAL A O 1
ATOM 1011 N N . LEU A 1 124 ? -12.811 2.171 31.283 1.00 92.81 124 LEU A N 1
ATOM 1012 C CA . LEU A 1 124 ? -11.899 1.496 30.361 1.00 92.81 124 LEU A CA 1
ATOM 1013 C C . LEU A 1 124 ? -11.990 2.067 28.937 1.00 92.81 124 LEU A C 1
ATOM 1015 O O . LEU A 1 124 ? -10.976 2.214 28.258 1.00 92.81 124 LEU A O 1
ATOM 1019 N N . PHE A 1 125 ? -13.182 2.480 28.493 1.00 93.38 125 PHE A N 1
ATOM 1020 C CA . PHE A 1 125 ? -13.352 3.176 27.213 1.00 93.38 125 PHE A CA 1
ATOM 1021 C C . PHE A 1 125 ? -12.569 4.498 27.137 1.00 93.38 125 PHE A C 1
ATOM 1023 O O . PHE A 1 125 ? -11.983 4.822 26.100 1.00 93.38 125 PHE A O 1
ATOM 1030 N N . LYS A 1 126 ? -12.542 5.282 28.224 1.00 92.81 126 LYS A N 1
ATOM 1031 C CA . LYS A 1 126 ? -11.764 6.532 28.282 1.00 92.81 126 LYS A CA 1
ATOM 1032 C C . LYS A 1 126 ? -10.266 6.263 28.229 1.00 92.81 126 LYS A C 1
ATOM 1034 O O . LYS A 1 126 ? -9.549 7.004 27.564 1.00 92.81 126 LYS A O 1
ATOM 1039 N N . GLU A 1 127 ? -9.812 5.214 28.907 1.00 91.56 127 GLU A N 1
ATOM 1040 C CA . GLU A 1 127 ? -8.411 4.800 28.886 1.00 91.56 127 GLU A CA 1
ATOM 1041 C C . GLU A 1 127 ? -7.986 4.321 27.492 1.00 91.56 127 GLU A C 1
ATOM 1043 O O . GLU A 1 127 ? -6.969 4.774 26.975 1.00 91.56 127 GLU A O 1
ATOM 1048 N N . ALA A 1 128 ? -8.807 3.502 26.829 1.00 89.88 128 ALA A N 1
ATOM 1049 C CA . ALA A 1 128 ? -8.537 3.004 25.480 1.00 89.88 128 ALA A CA 1
ATOM 1050 C C . ALA A 1 128 ? -8.497 4.112 24.407 1.00 89.88 128 ALA A C 1
ATOM 1052 O O . ALA A 1 128 ? -7.791 3.981 23.410 1.00 89.88 128 ALA A O 1
ATOM 1053 N N . ASN A 1 129 ? -9.232 5.212 24.601 1.00 92.31 129 ASN A N 1
ATOM 1054 C CA . ASN A 1 129 ? -9.223 6.375 23.703 1.00 92.31 129 ASN A CA 1
ATOM 1055 C C . ASN A 1 129 ? -8.154 7.421 24.050 1.00 92.31 129 ASN A C 1
ATOM 1057 O O . ASN A 1 129 ? -8.155 8.522 23.488 1.00 92.31 129 ASN A O 1
ATOM 1061 N N . ARG A 1 130 ? -7.249 7.121 24.984 1.00 90.69 130 ARG A N 1
ATOM 1062 C CA . ARG A 1 130 ? -6.138 8.011 25.302 1.00 90.69 130 ARG A CA 1
ATOM 1063 C C . ARG A 1 130 ? -5.265 8.203 24.059 1.00 90.69 130 ARG A C 1
ATOM 1065 O O . ARG A 1 130 ? -4.827 7.248 23.425 1.00 90.69 130 ARG A O 1
ATOM 1072 N N . VAL A 1 131 ? -5.025 9.462 23.699 1.00 85.56 131 VAL A N 1
ATOM 1073 C CA . VAL A 1 131 ? -4.166 9.802 22.561 1.00 85.56 131 VAL A CA 1
ATOM 1074 C C . VAL A 1 131 ? -2.721 9.532 22.955 1.00 85.56 131 VAL A C 1
ATOM 1076 O O . VAL A 1 131 ? -2.134 10.281 23.735 1.00 85.56 131 VAL A O 1
ATOM 1079 N N . GLU A 1 132 ? -2.160 8.460 22.414 1.00 80.50 132 GLU A N 1
ATOM 1080 C CA . GLU A 1 132 ? -0.745 8.146 22.561 1.00 80.50 132 GLU A CA 1
ATOM 1081 C C . GLU A 1 132 ? 0.100 8.901 21.527 1.00 80.50 132 GLU A C 1
ATOM 1083 O O . GLU A 1 132 ? -0.298 9.088 20.372 1.00 80.50 132 GLU A O 1
ATOM 1088 N N . ASP A 1 133 ? 1.287 9.348 21.944 1.00 83.75 133 ASP A N 1
ATOM 1089 C CA . ASP A 1 133 ? 2.242 10.027 21.066 1.00 83.75 133 ASP A CA 1
ATOM 1090 C C . ASP A 1 133 ? 2.794 9.024 20.035 1.00 83.75 133 ASP A C 1
ATOM 1092 O O . ASP A 1 133 ? 3.588 8.156 20.400 1.00 83.75 133 ASP A O 1
ATOM 1096 N N . PRO A 1 134 ? 2.533 9.177 18.723 1.00 79.75 134 PRO A N 1
ATOM 1097 C CA . PRO A 1 134 ? 2.921 8.182 17.712 1.00 79.75 134 PRO A CA 1
ATOM 1098 C C . PRO A 1 134 ? 4.441 8.057 17.508 1.00 79.75 134 PRO A C 1
ATOM 1100 O O . PRO A 1 134 ? 4.915 7.212 16.752 1.00 79.75 134 PRO A O 1
ATOM 1103 N N . ARG A 1 135 ? 5.226 8.945 18.130 1.00 81.62 135 ARG A N 1
ATOM 1104 C CA . ARG A 1 135 ? 6.695 8.944 18.078 1.00 81.62 135 ARG A CA 1
ATOM 1105 C C . ARG A 1 135 ? 7.332 8.239 19.271 1.00 81.62 135 ARG A C 1
ATOM 1107 O O . ARG A 1 135 ? 8.512 7.900 19.195 1.00 81.62 135 ARG A O 1
ATOM 1114 N N . LYS A 1 136 ? 6.591 8.049 20.365 1.00 83.31 136 LYS A N 1
ATOM 1115 C CA . LYS A 1 136 ? 7.078 7.350 21.552 1.00 83.31 136 LYS A CA 1
ATOM 1116 C C . LYS A 1 136 ? 6.690 5.885 21.410 1.00 83.31 136 LYS A C 1
ATOM 1118 O O . LYS A 1 136 ? 5.514 5.556 21.383 1.00 83.31 136 LYS A O 1
ATOM 1123 N N . ARG A 1 137 ? 7.690 5.013 21.278 1.00 80.00 137 ARG A N 1
ATOM 1124 C CA . ARG A 1 137 ? 7.461 3.567 21.368 1.00 80.00 137 ARG A CA 1
ATOM 1125 C C . ARG A 1 137 ? 7.168 3.225 22.816 1.00 80.00 137 ARG A C 1
ATOM 1127 O O . ARG A 1 137 ? 7.869 3.715 23.700 1.00 80.00 137 ARG A O 1
ATOM 1134 N N . THR A 1 138 ? 6.157 2.402 23.037 1.00 82.44 138 THR A N 1
ATOM 1135 C CA . THR A 1 138 ? 5.828 1.934 24.384 1.00 82.44 138 THR A CA 1
ATOM 1136 C C . THR A 1 138 ? 6.890 0.944 24.858 1.00 82.44 138 THR A C 1
ATOM 1138 O O . THR A 1 138 ? 7.515 0.253 24.048 1.00 82.44 138 THR A O 1
ATOM 1141 N N . ASP A 1 139 ? 7.121 0.855 26.168 1.00 82.44 139 ASP A N 1
ATOM 1142 C CA . ASP A 1 139 ? 8.152 -0.038 26.715 1.00 82.44 139 ASP A CA 1
ATOM 1143 C C . ASP A 1 139 ? 7.907 -1.499 26.302 1.00 82.44 139 ASP A C 1
ATOM 1145 O O . ASP A 1 139 ? 8.838 -2.194 25.892 1.00 82.44 139 ASP A O 1
ATOM 1149 N N . VAL A 1 140 ? 6.636 -1.908 26.250 1.00 83.44 140 VAL A N 1
ATOM 1150 C CA . VAL A 1 140 ? 6.190 -3.230 25.781 1.00 83.44 140 VAL A CA 1
ATOM 1151 C C . VAL A 1 140 ? 6.596 -3.489 24.326 1.00 83.44 140 VAL A C 1
ATOM 1153 O O . VAL A 1 140 ? 7.122 -4.554 24.000 1.00 83.44 140 VAL A O 1
ATOM 1156 N N . GLU A 1 141 ? 6.426 -2.510 23.434 1.00 81.69 141 GLU A N 1
ATOM 1157 C CA . GLU A 1 141 ? 6.899 -2.621 22.050 1.00 81.69 141 GLU A CA 1
ATOM 1158 C C . GLU A 1 141 ? 8.421 -2.744 21.984 1.00 81.69 141 GLU A C 1
ATOM 1160 O O . GLU A 1 141 ? 8.947 -3.500 21.166 1.00 81.69 141 GLU A O 1
ATOM 1165 N N . THR A 1 142 ? 9.157 -2.031 22.844 1.00 85.38 142 THR A N 1
ATOM 1166 C CA . THR A 1 142 ? 10.620 -2.153 22.870 1.00 85.38 142 THR A CA 1
ATOM 1167 C C . THR A 1 142 ? 11.075 -3.539 23.316 1.00 85.38 142 THR A C 1
ATOM 1169 O O . THR A 1 142 ? 12.059 -4.051 22.782 1.00 85.38 142 THR A O 1
ATOM 1172 N N . GLU A 1 143 ? 10.365 -4.173 24.248 1.00 87.00 143 GLU A N 1
ATOM 1173 C CA . GLU A 1 143 ? 10.649 -5.533 24.706 1.00 87.00 143 GLU A CA 1
ATOM 1174 C C . GLU A 1 143 ? 10.328 -6.571 23.633 1.00 87.00 143 GLU A C 1
ATOM 1176 O O . GLU A 1 143 ? 11.169 -7.420 23.337 1.00 87.00 143 GLU A O 1
ATOM 1181 N N . LEU A 1 144 ? 9.187 -6.442 22.953 1.00 85.12 144 LEU A N 1
ATOM 1182 C CA . LEU A 1 144 ? 8.842 -7.286 21.807 1.00 85.12 144 LEU A CA 1
ATOM 1183 C C . LEU A 1 144 ? 9.843 -7.139 20.653 1.00 85.12 144 LEU A C 1
ATOM 1185 O O . LEU A 1 144 ? 10.220 -8.115 20.009 1.00 85.12 144 LEU A O 1
ATOM 1189 N N . LEU A 1 145 ? 10.340 -5.930 20.397 1.00 81.62 145 LEU A N 1
ATOM 1190 C CA . LEU A 1 145 ? 11.387 -5.726 19.395 1.00 81.62 145 LEU A CA 1
ATOM 1191 C C . LEU A 1 145 ? 12.717 -6.363 19.816 1.00 81.62 145 LEU A C 1
ATOM 1193 O O . LEU A 1 145 ? 13.429 -6.892 18.960 1.00 81.62 145 LEU A O 1
ATOM 1197 N N . LYS A 1 146 ? 13.060 -6.349 21.112 1.00 85.69 146 LYS A N 1
ATOM 1198 C CA . LYS A 1 146 ? 14.246 -7.049 21.635 1.00 85.69 146 LYS A CA 1
ATOM 1199 C C . LYS A 1 146 ? 14.107 -8.563 21.456 1.00 85.69 146 LYS A C 1
ATOM 1201 O O . LYS A 1 146 ? 15.067 -9.192 21.011 1.00 85.69 146 LYS A O 1
ATOM 1206 N N . THR A 1 147 ? 12.934 -9.139 21.732 1.00 85.56 147 THR A N 1
ATOM 1207 C CA . THR A 1 147 ? 12.702 -10.583 21.562 1.00 85.56 147 THR A CA 1
ATOM 1208 C C . THR A 1 147 ? 12.720 -10.986 20.089 1.00 85.56 147 THR A C 1
ATOM 1210 O O . THR A 1 147 ? 13.438 -11.914 19.726 1.00 85.56 147 THR A O 1
ATOM 1213 N N . LEU A 1 148 ? 12.041 -10.250 19.206 1.00 78.94 148 LEU A N 1
ATOM 1214 C CA . LEU A 1 148 ? 12.063 -10.515 17.761 1.00 78.94 148 LEU A CA 1
ATOM 1215 C C . LEU A 1 148 ? 13.468 -10.366 17.162 1.00 78.94 148 LEU A C 1
ATOM 1217 O O . LEU A 1 148 ? 13.880 -11.183 16.338 1.00 78.94 148 LEU A O 1
ATOM 1221 N N . LYS A 1 149 ? 14.242 -9.368 17.607 1.00 78.12 149 LYS A N 1
ATOM 1222 C CA . LYS A 1 149 ? 15.643 -9.202 17.198 1.00 78.12 149 LYS A CA 1
ATOM 1223 C C . LYS A 1 149 ? 16.510 -10.380 17.650 1.00 78.12 149 LYS A C 1
ATOM 1225 O O . LYS A 1 149 ? 17.344 -10.827 16.869 1.00 78.12 149 LYS A O 1
ATOM 1230 N N . ALA A 1 150 ? 16.291 -10.902 18.859 1.00 73.44 150 ALA A N 1
ATOM 1231 C CA . ALA A 1 150 ? 17.000 -12.076 19.365 1.00 73.44 150 ALA A CA 1
ATOM 1232 C C . ALA A 1 150 ? 16.692 -13.342 18.541 1.00 73.44 150 ALA A C 1
ATOM 1234 O O . ALA A 1 150 ? 17.606 -14.098 18.209 1.00 73.44 150 ALA A O 1
ATOM 1235 N N . TYR A 1 151 ? 15.431 -13.532 18.133 1.00 69.31 151 TYR A N 1
ATOM 1236 C CA . TYR A 1 151 ? 15.022 -14.630 17.249 1.00 69.31 151 TYR A CA 1
ATOM 1237 C C . TYR A 1 151 ? 15.651 -14.532 15.851 1.00 69.31 151 TYR A C 1
ATOM 1239 O O . TYR A 1 151 ? 16.113 -15.537 15.317 1.00 69.31 151 TYR A O 1
ATOM 1247 N N . LEU A 1 152 ? 15.725 -13.330 15.273 1.00 63.91 152 LEU A N 1
ATOM 1248 C CA . LEU A 1 152 ? 16.352 -13.100 13.964 1.00 63.91 152 LEU A CA 1
ATOM 1249 C C . LEU A 1 152 ? 17.887 -13.191 14.001 1.00 63.91 152 LEU A C 1
ATOM 1251 O O . LEU A 1 152 ? 18.501 -13.482 12.978 1.00 63.91 152 LEU A O 1
ATOM 1255 N N . SER A 1 153 ? 18.509 -12.973 15.165 1.00 66.75 153 SER A N 1
ATOM 1256 C CA . SER A 1 153 ? 19.942 -13.216 15.386 1.00 66.75 153 SER A CA 1
ATOM 1257 C C . SER A 1 153 ? 20.275 -14.668 15.737 1.00 66.75 153 SER A C 1
ATOM 1259 O O . SER A 1 153 ? 21.437 -14.979 15.992 1.00 66.75 153 SER A O 1
ATOM 1261 N N . SER A 1 154 ? 19.277 -15.557 15.791 1.00 69.12 154 SER A N 1
ATOM 1262 C CA . SER A 1 154 ? 19.525 -16.980 15.995 1.00 69.12 154 SER A CA 1
ATOM 1263 C C . SER A 1 154 ? 20.254 -17.547 14.772 1.00 69.12 154 SER A C 1
ATOM 1265 O O . SER A 1 154 ? 19.733 -17.438 13.654 1.00 69.12 154 SER A O 1
ATOM 1267 N N . PRO A 1 155 ? 21.415 -18.204 14.954 1.00 70.06 155 PRO A N 1
ATOM 1268 C CA . PRO A 1 155 ? 22.188 -18.764 13.847 1.00 70.06 155 PRO A CA 1
ATOM 1269 C C . PRO A 1 155 ? 21.382 -19.795 13.044 1.00 70.06 155 PRO A C 1
ATOM 1271 O O . PRO A 1 155 ? 21.601 -19.951 11.848 1.00 70.06 155 PRO A O 1
ATOM 1274 N N . PHE A 1 156 ? 20.393 -20.443 13.670 1.00 68.06 156 PHE A N 1
ATOM 1275 C CA . PHE A 1 156 ? 19.486 -21.388 13.019 1.00 68.06 156 PHE A CA 1
ATOM 1276 C C . PHE A 1 156 ? 18.529 -20.709 12.022 1.00 68.06 156 PHE A C 1
ATOM 1278 O O . PHE A 1 156 ? 18.312 -21.214 10.924 1.00 68.06 156 PHE A O 1
ATOM 1285 N N . VAL A 1 157 ? 17.994 -19.532 12.367 1.00 63.72 157 VAL A N 1
ATOM 1286 C CA . VAL A 1 157 ? 17.090 -18.766 11.488 1.00 63.72 157 VAL A CA 1
ATOM 1287 C C . VAL A 1 157 ? 17.879 -18.072 10.375 1.00 63.72 157 VAL A C 1
ATOM 1289 O O . VAL A 1 157 ? 17.432 -18.057 9.229 1.00 63.72 157 VAL A O 1
ATOM 1292 N N . GLN A 1 158 ? 19.088 -17.579 10.668 1.00 63.34 158 GLN A N 1
ATOM 1293 C CA . GLN A 1 158 ? 20.009 -17.073 9.641 1.00 63.34 158 GLN A CA 1
ATOM 1294 C C . GLN A 1 158 ? 20.392 -18.149 8.620 1.00 63.34 158 GLN A C 1
ATOM 1296 O O . GLN A 1 158 ? 20.494 -17.840 7.435 1.00 63.34 158 GLN A O 1
ATOM 1301 N N . PHE A 1 159 ? 20.543 -19.407 9.045 1.00 62.88 159 PHE A N 1
ATOM 1302 C CA . PHE A 1 159 ? 20.837 -20.512 8.134 1.00 62.88 159 PHE A CA 1
ATOM 1303 C C . PHE A 1 159 ? 19.693 -20.764 7.140 1.00 62.88 159 PHE A C 1
ATOM 1305 O O . PHE A 1 159 ? 19.959 -20.970 5.961 1.00 62.88 159 PHE A O 1
ATOM 1312 N N . ILE A 1 160 ? 18.434 -20.676 7.591 1.00 64.88 160 ILE A N 1
ATOM 1313 C CA . ILE A 1 160 ? 17.231 -20.875 6.759 1.00 64.88 160 ILE A CA 1
ATOM 1314 C C . ILE A 1 160 ? 17.003 -19.705 5.785 1.00 64.88 160 ILE A C 1
ATOM 1316 O O . ILE A 1 160 ? 16.629 -19.927 4.638 1.00 64.88 160 ILE A O 1
ATOM 1320 N N . VAL A 1 161 ? 17.239 -18.457 6.208 1.00 60.06 161 VAL A N 1
ATOM 1321 C CA . VAL A 1 161 ? 17.044 -17.272 5.345 1.00 60.06 161 VAL A CA 1
ATOM 1322 C C . VAL A 1 161 ? 18.143 -17.139 4.280 1.00 60.06 161 VAL A C 1
ATOM 1324 O O . VAL A 1 161 ? 17.886 -16.586 3.220 1.00 60.06 161 VAL A O 1
ATOM 1327 N N . LEU A 1 162 ? 19.352 -17.658 4.526 1.00 57.06 162 LEU A N 1
ATOM 1328 C CA . LEU A 1 162 ? 20.463 -17.642 3.560 1.00 57.06 162 LEU A CA 1
ATOM 1329 C C . LEU A 1 162 ? 20.455 -18.828 2.575 1.00 57.06 162 LEU A C 1
ATOM 1331 O O . LEU A 1 162 ? 21.297 -18.866 1.680 1.00 57.06 162 LEU A O 1
ATOM 1335 N N . THR A 1 163 ? 19.542 -19.795 2.733 1.00 57.16 163 THR A N 1
ATOM 1336 C CA . THR A 1 163 ? 19.412 -20.970 1.845 1.00 57.16 163 THR A CA 1
ATOM 1337 C C . THR A 1 163 ? 18.285 -20.868 0.808 1.00 57.16 163 THR A C 1
ATOM 1339 O O . THR A 1 163 ? 18.080 -21.827 0.064 1.00 57.16 163 THR A O 1
ATOM 1342 N N . TYR A 1 164 ? 17.603 -19.721 0.706 1.00 47.62 164 TYR A N 1
ATOM 1343 C CA . TYR A 1 164 ? 16.611 -19.416 -0.336 1.00 47.62 164 TYR A CA 1
ATOM 1344 C C . TYR A 1 164 ? 16.996 -18.187 -1.160 1.00 47.62 164 TYR A C 1
ATOM 1346 O O . TYR A 1 164 ? 17.492 -17.204 -0.565 1.00 47.62 164 TYR A O 1
#

Secondary structure (DSSP, 8-state):
--PPP------PPPP-------------------S---HHHHHHHHHHS--TT-SS--TTSS--HHHHHHHHHH-S-HHHHHHHHHHHHHHHHHHHHHHHHHHHHHHHHHHHHHHHHHHH-HHHHHHHT----TTS--HHHHHHHHHHHHHHT-HHHHHHHTT-

pLDDT: mean 75.3, std 18.76, range [38.59, 98.31]

Radius of gyration: 30.6 Å; chains: 1; bounding box: 81×58×66 Å

Organism: NCBI:txid2282107